Protein AF-A0A1T5MME4-F1 (afdb_monomer_lite)

Secondary structure (DSSP, 8-state):
-HHHHHHHHHHHHHHHHHHHHTSTTTHHHHHHHHHHHHHHHHHHHHHHHHHTTHHHHHHHHHHHHHHT-

pLDDT: mean 78.89, std 7.49, range [57.19, 90.06]

Radius of gyration: 15.35 Å; chains: 1; bounding box: 33×30×35 Å

Organism: NCBI:txid36842

Sequence (69 aa):
MRKMISCLLFIAAGVVCFYFAFQEGTNAALGIPLTIVGALSFGLGIYKSWRDGILKSLLDFLLDFLVWL

Structure (mmCIF, N/CA/C/O backbone):
data_AF-A0A1T5MME4-F1
#
_entry.id   AF-A0A1T5MME4-F1
#
loop_
_atom_site.group_PDB
_atom_site.id
_atom_site.type_symbol
_atom_site.label_atom_id
_atom_site.label_alt_id
_atom_site.label_comp_id
_atom_site.label_asym_id
_atom_site.label_entity_id
_atom_site.label_seq_id
_atom_site.pdbx_PDB_ins_code
_atom_site.Cartn_x
_atom_site.Cartn_y
_atom_site.Cartn_z
_atom_site.occupancy
_atom_site.B_iso_or_equiv
_atom_site.auth_seq_id
_atom_site.auth_comp_id
_atom_site.auth_asym_id
_atom_site.auth_atom_id
_atom_site.pdbx_PDB_model_num
ATOM 1 N N . MET A 1 1 ? -18.927 4.269 7.627 1.00 57.19 1 MET A N 1
ATOM 2 C CA . MET A 1 1 ? -19.070 4.243 6.151 1.00 57.19 1 MET A CA 1
ATOM 3 C C . MET A 1 1 ? -18.095 5.183 5.426 1.00 57.19 1 MET A C 1
ATOM 5 O O . MET A 1 1 ? -17.198 4.687 4.761 1.00 57.19 1 MET A O 1
ATOM 9 N N . ARG A 1 2 ? -18.180 6.521 5.568 1.00 57.69 2 ARG A N 1
ATOM 10 C CA . ARG A 1 2 ? -17.368 7.478 4.767 1.00 57.69 2 ARG A CA 1
ATOM 11 C C . ARG A 1 2 ? -15.835 7.338 4.937 1.00 57.69 2 ARG A C 1
ATOM 13 O O . ARG A 1 2 ? -15.096 7.492 3.972 1.00 57.69 2 ARG A O 1
ATOM 20 N N . LYS A 1 3 ? -15.364 6.976 6.138 1.00 64.38 3 LYS A N 1
ATOM 21 C CA . LYS A 1 3 ? -13.936 6.721 6.436 1.00 64.38 3 LYS A CA 1
ATOM 22 C C . LYS A 1 3 ? -13.392 5.438 5.785 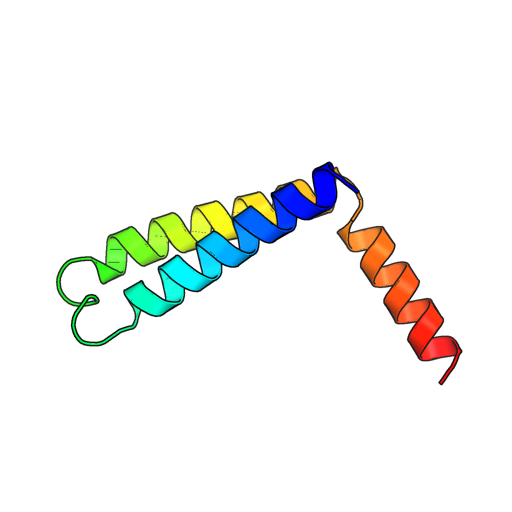1.00 64.38 3 LYS A C 1
ATOM 24 O O . LYS A 1 3 ? -12.248 5.402 5.344 1.00 64.38 3 LYS A O 1
ATOM 29 N N . MET A 1 4 ? -14.249 4.422 5.666 1.00 63.62 4 MET A N 1
ATOM 30 C CA . MET A 1 4 ? -13.912 3.121 5.080 1.00 63.62 4 MET A CA 1
ATOM 31 C C . MET A 1 4 ? -13.702 3.227 3.567 1.00 63.62 4 MET A C 1
ATOM 33 O O . MET A 1 4 ? -12.729 2.695 3.046 1.00 63.62 4 MET A O 1
ATOM 37 N N . ILE A 1 5 ? -14.545 4.014 2.887 1.00 73.25 5 ILE A N 1
ATOM 38 C CA . ILE A 1 5 ? -14.411 4.313 1.452 1.00 73.25 5 ILE A CA 1
ATOM 39 C C . ILE A 1 5 ? -13.088 5.032 1.165 1.00 73.25 5 ILE A C 1
ATOM 41 O O . ILE A 1 5 ? -12.406 4.702 0.201 1.00 73.25 5 ILE A O 1
ATOM 45 N N . SER A 1 6 ? -12.684 5.973 2.025 1.00 72.12 6 SER A N 1
ATOM 46 C CA . SER A 1 6 ? -11.397 6.658 1.867 1.00 72.12 6 SER A CA 1
ATOM 47 C C . SER A 1 6 ? -10.212 5.697 2.015 1.00 72.12 6 SER A C 1
ATOM 49 O O . SER A 1 6 ? -9.296 5.770 1.204 1.00 72.12 6 SER A O 1
ATOM 51 N N . CYS A 1 7 ? -10.234 4.765 2.976 1.00 73.94 7 CYS A N 1
ATOM 52 C CA . CYS A 1 7 ? -9.172 3.757 3.113 1.00 73.94 7 CYS A CA 1
ATOM 53 C C . CYS A 1 7 ? -9.106 2.814 1.904 1.00 73.94 7 CYS A C 1
ATOM 55 O O . CYS A 1 7 ? -8.021 2.565 1.385 1.00 73.94 7 CYS A O 1
ATOM 57 N N . LEU A 1 8 ? -10.260 2.346 1.420 1.00 76.75 8 LEU A N 1
ATOM 58 C CA . LEU A 1 8 ? -10.358 1.513 0.219 1.00 76.75 8 LEU A CA 1
ATOM 59 C C . LEU A 1 8 ? -9.818 2.223 -1.027 1.00 76.75 8 LEU A C 1
ATOM 61 O O . LEU A 1 8 ? -9.110 1.603 -1.812 1.00 76.75 8 LEU A O 1
ATOM 65 N N . LEU A 1 9 ? -10.086 3.522 -1.180 1.00 81.75 9 LEU A N 1
ATOM 66 C CA . LEU A 1 9 ? -9.549 4.324 -2.282 1.00 81.75 9 LEU A CA 1
ATOM 67 C C . LEU A 1 9 ? -8.018 4.415 -2.246 1.00 81.75 9 LEU A C 1
ATOM 69 O O . LEU A 1 9 ? -7.387 4.278 -3.289 1.00 81.75 9 LEU A O 1
ATOM 73 N N . PHE A 1 10 ? -7.413 4.598 -1.067 1.00 81.25 10 PHE A N 1
ATOM 74 C CA . PHE A 1 10 ? -5.950 4.619 -0.930 1.00 81.25 10 PHE A CA 1
ATOM 75 C C . PHE A 1 10 ? -5.313 3.266 -1.260 1.00 81.25 10 PHE A C 1
ATOM 77 O O . PHE A 1 10 ? -4.294 3.216 -1.946 1.00 81.25 10 PHE A O 1
ATOM 84 N N . ILE A 1 11 ? -5.935 2.172 -0.817 1.00 83.12 11 ILE A N 1
ATOM 85 C CA . ILE A 1 11 ? -5.480 0.810 -1.116 1.00 83.12 11 ILE A CA 1
ATOM 86 C C . ILE A 1 11 ? -5.599 0.528 -2.619 1.00 83.12 11 ILE A C 1
ATOM 88 O O . ILE A 1 11 ? -4.637 0.072 -3.231 1.00 83.12 11 ILE A O 1
ATOM 92 N N . ALA A 1 12 ? -6.741 0.853 -3.229 1.00 83.88 12 ALA A N 1
ATOM 93 C CA . ALA A 1 12 ? -6.964 0.671 -4.660 1.00 83.88 12 ALA A CA 1
ATOM 94 C C . ALA A 1 12 ? -5.987 1.505 -5.503 1.00 83.88 12 ALA A C 1
ATOM 96 O O . ALA A 1 12 ? -5.415 0.987 -6.458 1.00 83.88 12 ALA A O 1
ATOM 97 N N . ALA A 1 13 ? -5.734 2.760 -5.121 1.00 84.69 13 ALA A N 1
ATOM 98 C CA . ALA A 1 13 ? -4.739 3.604 -5.779 1.00 84.69 13 ALA A CA 1
ATOM 99 C C . ALA A 1 13 ? -3.333 2.985 -5.713 1.00 84.69 13 ALA A C 1
ATOM 101 O O . ALA A 1 13 ? -2.646 2.933 -6.730 1.00 84.69 13 ALA A O 1
ATOM 102 N N . GLY A 1 14 ? -2.938 2.442 -4.556 1.00 84.06 14 GLY A N 1
ATOM 103 C CA . GLY A 1 14 ? -1.663 1.739 -4.406 1.00 84.06 14 GLY A CA 1
ATOM 104 C C . GLY A 1 14 ? -1.549 0.509 -5.308 1.00 84.06 14 GLY A C 1
ATOM 105 O O . GLY A 1 14 ? -0.535 0.335 -5.981 1.00 84.06 14 GLY A O 1
ATOM 106 N N . VAL A 1 15 ? -2.606 -0.305 -5.398 1.00 86.00 15 VAL A N 1
ATOM 107 C CA . VAL A 1 15 ? -2.653 -1.485 -6.282 1.00 86.00 15 VAL A CA 1
ATOM 108 C C . VAL A 1 15 ? -2.532 -1.087 -7.754 1.00 86.00 15 VAL A C 1
ATOM 110 O O . VAL A 1 15 ? -1.788 -1.723 -8.496 1.00 86.00 15 VAL A O 1
ATOM 113 N N . VAL A 1 16 ? -3.203 -0.013 -8.175 1.00 86.56 16 VAL A N 1
ATOM 114 C CA . VAL A 1 16 ? -3.098 0.510 -9.545 1.00 86.56 16 VAL A CA 1
ATOM 115 C C . VAL A 1 16 ? -1.680 1.010 -9.830 1.00 86.56 16 VAL A C 1
ATOM 117 O O . VAL A 1 16 ? -1.123 0.697 -10.881 1.00 86.56 16 VAL A O 1
ATOM 120 N N . CYS A 1 17 ? -1.054 1.725 -8.892 1.00 84.56 17 CYS A N 1
ATOM 121 C CA . CYS A 1 17 ? 0.341 2.146 -9.027 1.00 84.56 17 CYS A CA 1
ATOM 122 C C . CYS A 1 17 ? 1.286 0.950 -9.183 1.00 84.56 17 CYS A C 1
ATOM 124 O O . CYS A 1 17 ? 2.134 0.975 -10.071 1.00 84.56 17 CYS A O 1
ATOM 126 N N . PHE A 1 18 ? 1.118 -0.112 -8.389 1.00 83.00 18 PHE A N 1
ATOM 127 C CA . PHE A 1 18 ? 1.912 -1.333 -8.539 1.00 83.00 18 PHE A CA 1
ATOM 128 C C . PHE A 1 18 ? 1.650 -2.038 -9.872 1.00 83.00 18 PHE A C 1
ATOM 130 O O . PHE A 1 18 ? 2.598 -2.455 -10.529 1.00 83.00 18 PHE A O 1
ATOM 137 N N . TYR A 1 19 ? 0.395 -2.119 -10.316 1.00 85.94 19 TYR A N 1
ATOM 138 C CA . TYR A 1 19 ? 0.046 -2.712 -11.607 1.00 85.94 19 TYR A CA 1
ATOM 139 C C . TYR A 1 19 ? 0.802 -2.042 -12.763 1.00 85.94 19 TYR A C 1
ATOM 141 O O . TYR A 1 19 ? 1.447 -2.721 -13.559 1.00 85.94 19 TYR A O 1
ATOM 149 N N . PHE A 1 20 ? 0.802 -0.707 -12.811 1.00 83.56 20 PHE A N 1
ATOM 150 C CA . PHE A 1 20 ? 1.545 0.034 -13.831 1.00 83.56 20 PHE A CA 1
ATOM 151 C C . PHE A 1 20 ? 3.061 -0.010 -13.623 1.00 83.56 20 PHE A C 1
ATOM 153 O O . PHE A 1 20 ? 3.795 0.005 -14.612 1.00 83.56 20 PHE A O 1
ATOM 160 N N . ALA A 1 21 ? 3.535 -0.087 -12.373 1.00 81.25 21 ALA A N 1
ATOM 161 C CA . ALA A 1 21 ? 4.958 -0.190 -12.057 1.00 81.25 21 ALA A CA 1
ATOM 162 C C . ALA A 1 21 ? 5.596 -1.439 -12.677 1.00 81.25 21 ALA A C 1
ATOM 164 O O . ALA A 1 21 ? 6.693 -1.350 -13.214 1.00 81.25 21 ALA A O 1
ATOM 165 N N . PHE A 1 22 ? 4.904 -2.580 -12.634 1.00 79.38 22 PHE A N 1
ATOM 166 C CA . PHE A 1 22 ? 5.415 -3.856 -13.146 1.00 79.38 22 PHE A CA 1
ATOM 167 C C . PHE A 1 22 ? 5.035 -4.141 -14.603 1.00 79.38 22 PHE A C 1
ATOM 169 O O . PHE A 1 22 ? 5.456 -5.152 -15.159 1.00 79.38 22 PHE A O 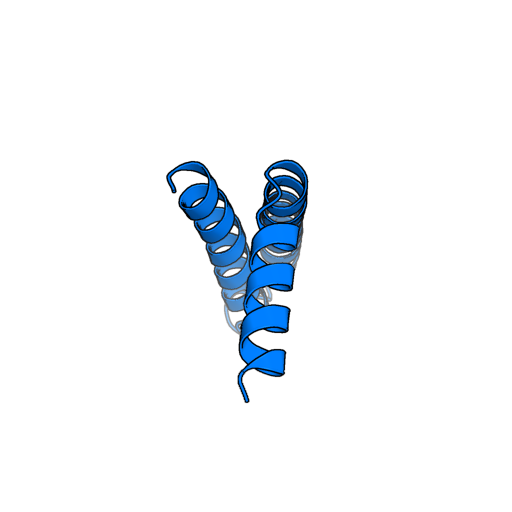1
ATOM 176 N N . GLN A 1 23 ? 4.272 -3.256 -15.244 1.00 84.69 23 GLN A N 1
ATOM 177 C CA . GLN A 1 23 ? 3.924 -3.399 -16.651 1.00 84.69 23 GLN A CA 1
ATOM 178 C C . GLN A 1 23 ? 5.149 -3.106 -17.533 1.00 84.69 23 GLN A C 1
ATOM 180 O O . GLN A 1 23 ? 5.804 -2.073 -17.382 1.00 84.69 23 GLN A O 1
ATOM 185 N N . GLU A 1 24 ? 5.450 -4.006 -18.474 1.00 70.12 24 GLU A N 1
ATOM 186 C CA . GLU A 1 24 ? 6.708 -4.026 -19.245 1.00 70.12 24 GLU A CA 1
ATOM 187 C C . GLU A 1 24 ? 7.026 -2.708 -19.976 1.00 70.12 24 GLU A C 1
ATOM 189 O O . GLU A 1 24 ? 8.191 -2.337 -20.096 1.00 70.12 24 GLU A O 1
ATOM 194 N N . GLY A 1 25 ? 6.005 -1.953 -20.398 1.00 71.56 25 GLY A N 1
ATOM 195 C CA . GLY A 1 25 ? 6.179 -0.659 -21.073 1.00 71.56 25 GLY A CA 1
ATOM 196 C C . GLY A 1 25 ? 6.454 0.534 -20.145 1.00 71.56 25 GLY A C 1
ATOM 197 O O . GLY A 1 25 ? 7.092 1.498 -20.560 1.00 71.56 25 GLY A O 1
ATOM 198 N N . THR A 1 26 ? 6.002 0.488 -18.891 1.00 67.12 26 THR A N 1
ATOM 199 C CA . THR A 1 26 ? 6.120 1.597 -17.920 1.00 67.12 26 THR A CA 1
ATOM 200 C C . THR A 1 26 ? 7.275 1.402 -16.940 1.00 67.12 26 THR A C 1
ATOM 202 O O . THR A 1 26 ? 7.772 2.378 -16.375 1.00 67.12 26 THR A O 1
ATOM 205 N N . ASN A 1 27 ? 7.734 0.162 -16.754 1.00 72.06 27 ASN A N 1
ATOM 206 C CA . ASN A 1 27 ? 8.724 -0.197 -15.740 1.00 72.06 27 ASN A CA 1
ATOM 207 C C . ASN A 1 27 ? 10.095 0.469 -15.987 1.00 72.06 27 ASN A C 1
ATOM 209 O O . ASN A 1 27 ? 10.723 0.970 -15.056 1.00 72.06 27 ASN A O 1
ATOM 213 N N . ALA A 1 28 ? 10.513 0.582 -17.253 1.00 69.19 28 ALA A N 1
ATOM 214 C CA . ALA A 1 28 ? 11.819 1.127 -17.639 1.00 69.19 28 ALA A CA 1
ATOM 215 C C . ALA A 1 28 ? 12.012 2.625 -17.319 1.00 69.19 28 ALA A C 1
ATOM 217 O O . ALA A 1 28 ? 13.144 3.071 -17.155 1.00 69.19 28 ALA A O 1
ATOM 218 N N . ALA A 1 29 ? 10.924 3.397 -17.221 1.00 75.56 29 ALA A N 1
ATOM 219 C CA . ALA A 1 29 ? 10.974 4.843 -16.978 1.00 75.56 29 ALA A CA 1
ATOM 220 C C . ALA A 1 29 ? 10.313 5.255 -15.656 1.00 75.56 29 ALA A C 1
ATOM 222 O O . ALA A 1 29 ? 10.781 6.172 -14.984 1.00 75.56 29 ALA A O 1
ATOM 223 N N . LEU A 1 30 ? 9.221 4.587 -15.276 1.00 77.62 30 LEU A N 1
ATOM 224 C CA . LEU A 1 30 ? 8.380 4.971 -14.143 1.00 77.62 30 LEU A CA 1
ATOM 225 C C . LEU A 1 30 ? 8.207 3.852 -13.107 1.00 77.62 30 LEU A C 1
ATOM 227 O O . LEU A 1 30 ? 7.547 4.083 -12.098 1.00 77.62 30 LEU A O 1
ATOM 231 N N . GLY A 1 31 ? 8.821 2.679 -13.291 1.00 82.06 31 GLY A N 1
ATOM 232 C CA . GLY A 1 31 ? 8.665 1.536 -12.384 1.00 82.06 31 GLY A CA 1
ATOM 233 C C . GLY A 1 31 ? 9.046 1.857 -10.940 1.00 82.06 31 GLY A C 1
ATOM 234 O O . GLY A 1 31 ? 8.242 1.691 -10.024 1.00 82.06 31 GLY A O 1
ATOM 235 N N . ILE A 1 32 ? 10.244 2.411 -10.733 1.00 83.25 32 ILE A N 1
ATOM 236 C CA . ILE A 1 32 ? 10.739 2.811 -9.406 1.00 83.25 32 ILE A CA 1
ATOM 237 C C . ILE A 1 32 ? 9.830 3.866 -8.744 1.00 83.25 32 ILE A C 1
ATOM 239 O O . ILE A 1 32 ? 9.358 3.614 -7.632 1.00 83.25 32 ILE A O 1
ATOM 243 N N . PRO A 1 33 ? 9.522 5.022 -9.374 1.00 86.06 33 PRO A N 1
ATOM 244 C CA . PRO A 1 33 ? 8.663 6.021 -8.739 1.00 86.06 33 PRO A CA 1
ATOM 245 C C . PRO A 1 33 ? 7.229 5.520 -8.511 1.00 86.06 33 PRO A C 1
ATOM 247 O O . PRO A 1 33 ? 6.668 5.790 -7.449 1.00 86.06 33 PRO A O 1
ATOM 250 N N . LEU A 1 34 ? 6.650 4.737 -9.431 1.00 85.56 34 LEU A N 1
ATOM 251 C CA . LEU A 1 34 ? 5.327 4.125 -9.240 1.00 85.56 34 LEU A CA 1
ATOM 252 C C . LEU A 1 34 ? 5.321 3.133 -8.071 1.00 85.56 34 LEU A C 1
ATOM 254 O O . LEU A 1 34 ? 4.357 3.103 -7.311 1.00 85.56 34 LEU A O 1
ATOM 258 N N . THR A 1 35 ? 6.403 2.378 -7.876 1.00 86.94 35 THR A N 1
ATOM 259 C CA . THR A 1 35 ? 6.547 1.447 -6.745 1.00 86.94 35 THR A CA 1
ATOM 260 C C . THR A 1 35 ? 6.616 2.198 -5.415 1.00 86.94 35 THR A C 1
ATOM 262 O O . THR A 1 35 ? 5.949 1.815 -4.457 1.00 86.94 35 THR A O 1
ATOM 265 N N . ILE A 1 36 ? 7.373 3.299 -5.347 1.00 88.44 36 ILE A N 1
ATOM 266 C CA . ILE A 1 36 ? 7.488 4.126 -4.135 1.00 88.44 36 ILE A CA 1
ATOM 267 C C . ILE A 1 36 ? 6.136 4.766 -3.790 1.00 88.44 36 ILE A C 1
ATOM 269 O O . ILE A 1 36 ? 5.681 4.681 -2.648 1.00 88.44 36 ILE A O 1
ATOM 273 N N . VAL A 1 37 ? 5.464 5.371 -4.773 1.00 89.50 37 VAL A N 1
ATOM 274 C CA . VAL A 1 37 ? 4.142 5.990 -4.581 1.00 89.50 37 VAL A CA 1
ATOM 275 C C . VAL A 1 37 ? 3.092 4.936 -4.218 1.00 89.50 37 VAL A C 1
ATOM 277 O O . VAL A 1 37 ? 2.286 5.160 -3.310 1.00 89.50 37 VAL A O 1
ATOM 280 N N . GLY A 1 38 ? 3.131 3.769 -4.861 1.00 87.88 38 GLY A N 1
ATOM 281 C CA . GLY A 1 38 ? 2.282 2.622 -4.545 1.00 87.88 38 GLY A CA 1
ATOM 282 C C . GLY A 1 38 ? 2.471 2.142 -3.107 1.00 87.88 38 GLY A C 1
ATOM 283 O O . GLY A 1 38 ? 1.499 1.996 -2.372 1.00 87.88 38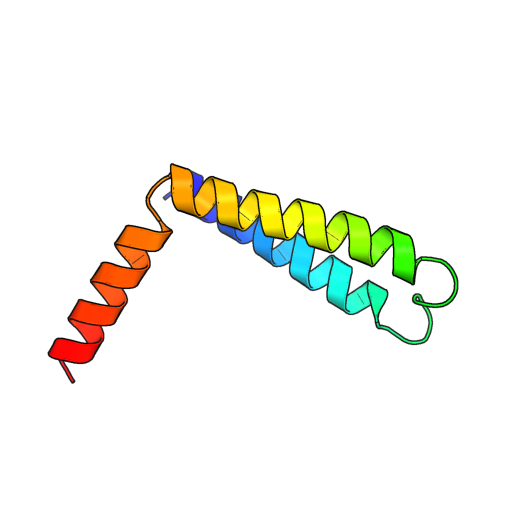 GLY A O 1
ATOM 284 N N . ALA A 1 39 ? 3.717 1.996 -2.653 1.00 88.81 39 ALA A N 1
ATOM 285 C CA . ALA A 1 39 ? 4.026 1.566 -1.291 1.00 88.81 39 ALA A CA 1
ATOM 286 C C . ALA A 1 39 ? 3.575 2.583 -0.234 1.00 88.81 39 ALA A C 1
ATOM 288 O O . ALA A 1 39 ? 2.986 2.198 0.776 1.00 88.81 39 ALA A O 1
ATOM 289 N N . LEU A 1 40 ? 3.792 3.881 -0.471 1.00 90.06 40 LEU A N 1
ATOM 290 C CA . LEU A 1 40 ? 3.359 4.938 0.446 1.00 90.06 40 LEU A CA 1
ATOM 291 C C . LEU A 1 40 ? 1.833 5.027 0.538 1.00 90.06 40 LEU A C 1
ATOM 293 O O . LEU A 1 40 ? 1.285 5.094 1.636 1.00 90.06 40 LEU A O 1
ATOM 297 N N . SER A 1 41 ? 1.138 5.001 -0.599 1.00 87.12 41 SER A N 1
ATOM 298 C CA . SER A 1 41 ? -0.329 5.048 -0.637 1.00 87.12 41 SER A CA 1
ATOM 299 C C . SER A 1 41 ? -0.962 3.809 0.001 1.00 87.12 41 SER A C 1
ATOM 301 O O . SER A 1 41 ? -1.882 3.943 0.812 1.00 87.12 41 SER A O 1
ATOM 303 N N . PHE A 1 42 ? -0.420 2.620 -0.268 1.00 84.62 42 PHE A N 1
ATOM 304 C CA . PHE A 1 42 ? -0.867 1.370 0.343 1.00 84.62 42 PHE A CA 1
ATOM 305 C C . PHE A 1 42 ? -0.596 1.343 1.855 1.00 84.62 42 PHE A C 1
ATOM 307 O O . PHE A 1 42 ?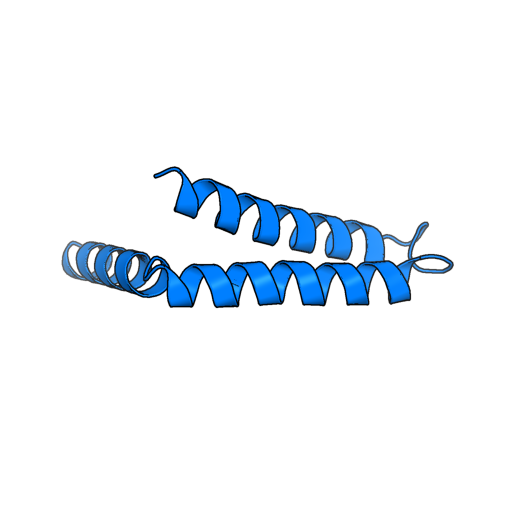 -1.489 1.025 2.643 1.00 84.62 42 PHE A O 1
ATOM 314 N N . GLY A 1 43 ? 0.598 1.764 2.281 1.00 85.81 43 GLY A N 1
ATOM 315 C CA . GLY A 1 43 ? 0.970 1.875 3.691 1.00 85.81 43 GLY A CA 1
ATOM 316 C C . GLY A 1 43 ? 0.092 2.866 4.457 1.00 85.81 43 GLY A C 1
ATOM 317 O O . GLY A 1 43 ? -0.384 2.551 5.547 1.00 85.81 43 GLY A O 1
ATOM 318 N N . LEU A 1 44 ? -0.207 4.030 3.871 1.00 85.75 44 LEU A N 1
ATOM 319 C CA . LEU A 1 44 ? -1.147 5.001 4.441 1.00 85.75 44 LEU A CA 1
ATOM 320 C C . LEU A 1 44 ? -2.573 4.445 4.515 1.00 85.75 44 LEU A C 1
ATOM 322 O O . LEU A 1 44 ? -3.257 4.666 5.515 1.00 85.75 44 LEU A O 1
ATOM 326 N N . GLY A 1 45 ? -3.010 3.702 3.495 1.00 83.38 45 GLY A N 1
ATOM 327 C CA . GLY A 1 45 ? -4.297 3.010 3.484 1.00 83.38 45 GLY A CA 1
ATOM 328 C C . GLY A 1 45 ? -4.425 2.009 4.634 1.00 83.38 45 GLY A C 1
ATOM 329 O O . GLY A 1 45 ? -5.413 2.047 5.369 1.00 83.38 45 GLY A O 1
ATOM 330 N N . ILE A 1 46 ? -3.402 1.177 4.855 1.00 82.88 46 ILE A N 1
ATOM 331 C CA . ILE A 1 46 ? -3.354 0.215 5.968 1.00 82.88 46 ILE A CA 1
ATOM 332 C C . ILE A 1 46 ? -3.281 0.934 7.315 1.00 82.88 46 ILE A C 1
ATOM 334 O O . ILE A 1 46 ? -4.067 0.631 8.211 1.00 82.88 46 ILE A O 1
ATOM 338 N N . TYR A 1 47 ? -2.381 1.908 7.464 1.00 83.31 47 TYR A N 1
ATOM 339 C CA . TYR A 1 47 ? -2.209 2.647 8.715 1.00 83.31 47 TYR A CA 1
ATOM 340 C C . TYR A 1 47 ? -3.501 3.354 9.133 1.00 83.31 47 TYR A C 1
ATOM 342 O O . TYR A 1 47 ? -3.921 3.281 10.289 1.00 83.31 47 TYR A O 1
ATOM 350 N N . LYS A 1 48 ? -4.180 3.998 8.178 1.00 81.25 48 LYS A N 1
ATOM 351 C CA . LYS A 1 48 ? -5.466 4.652 8.414 1.00 81.25 48 LYS A CA 1
ATOM 352 C C . LYS A 1 48 ? -6.564 3.638 8.737 1.00 81.25 48 LYS A C 1
ATOM 354 O O . LYS A 1 48 ? -7.319 3.865 9.676 1.00 81.25 48 LYS A O 1
ATOM 359 N N . SER A 1 49 ? -6.596 2.504 8.035 1.00 79.88 49 SER A N 1
ATOM 360 C CA . SER A 1 49 ? -7.526 1.400 8.304 1.00 79.88 49 SER A CA 1
ATOM 361 C C . SER A 1 49 ? -7.359 0.826 9.717 1.00 79.88 49 SER A C 1
ATOM 363 O O . SER A 1 49 ? -8.345 0.534 10.398 1.00 79.88 49 SER A O 1
ATOM 365 N N . TRP A 1 50 ? -6.119 0.735 10.205 1.00 80.94 50 TRP A N 1
ATOM 366 C CA . TRP A 1 50 ? -5.826 0.333 11.578 1.00 80.94 50 TRP A CA 1
ATOM 367 C C . TRP A 1 50 ? -6.268 1.395 12.595 1.00 80.94 50 TRP A C 1
ATOM 3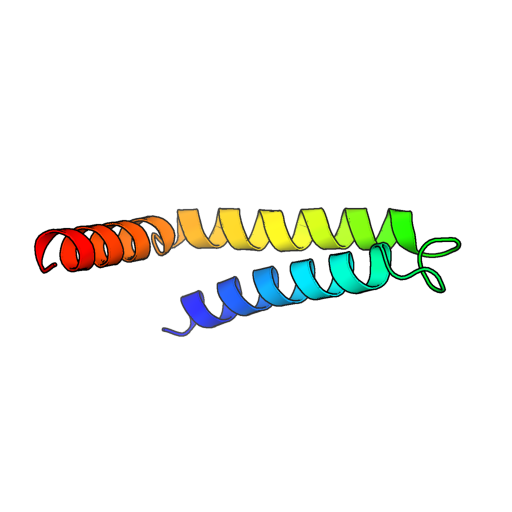69 O O . TRP A 1 50 ? -6.988 1.070 13.539 1.00 80.94 50 TRP A O 1
ATOM 379 N N . ARG A 1 51 ? -5.919 2.672 12.379 1.00 80.12 51 ARG A N 1
ATOM 380 C CA . ARG A 1 51 ? -6.320 3.801 13.246 1.00 80.12 51 ARG A CA 1
ATOM 381 C C . ARG A 1 51 ? -7.832 3.978 13.356 1.00 80.12 51 ARG A C 1
ATOM 383 O O . ARG A 1 51 ? -8.315 4.322 14.429 1.00 80.12 51 ARG A O 1
ATOM 390 N N . ASP A 1 52 ? -8.564 3.746 12.271 1.00 79.19 52 ASP A N 1
ATOM 391 C CA . ASP A 1 52 ? -10.027 3.827 12.243 1.00 79.19 52 ASP A CA 1
ATOM 392 C C . ASP A 1 52 ? -10.711 2.539 12.749 1.00 79.19 52 ASP A C 1
ATOM 394 O O . ASP A 1 52 ? -11.939 2.469 12.763 1.00 79.19 52 ASP A O 1
ATOM 398 N N . GLY A 1 53 ? -9.949 1.521 13.174 1.00 74.88 53 GLY A N 1
ATOM 399 C CA . GLY A 1 53 ? -10.482 0.267 13.718 1.00 74.88 53 GLY A CA 1
ATOM 400 C C . GLY A 1 53 ? -11.155 -0.642 12.682 1.00 74.88 53 GLY A C 1
ATOM 401 O O . GLY A 1 53 ? -11.750 -1.652 13.052 1.00 74.88 53 GLY A O 1
ATOM 402 N N . ILE A 1 54 ? -11.038 -0.324 11.389 1.00 75.38 54 ILE A N 1
ATOM 403 C CA . ILE A 1 54 ? -11.639 -1.090 10.286 1.00 75.38 54 ILE A CA 1
ATOM 404 C C . ILE A 1 54 ? -11.035 -2.493 10.230 1.00 75.38 54 ILE A C 1
ATOM 406 O O . ILE A 1 54 ? -11.756 -3.460 10.032 1.00 75.38 54 ILE A O 1
ATOM 410 N N . LEU A 1 55 ? -9.726 -2.609 10.463 1.00 68.56 55 LEU A N 1
ATOM 411 C CA . LEU A 1 55 ? -9.015 -3.890 10.495 1.00 68.56 55 LEU A CA 1
ATOM 412 C C . LEU A 1 55 ? -9.540 -4.813 11.602 1.00 68.56 55 LEU A C 1
ATOM 414 O O . LEU A 1 55 ? -9.694 -6.008 11.382 1.00 68.56 55 LEU A O 1
ATOM 418 N N . LYS A 1 56 ? -9.881 -4.241 12.764 1.00 72.94 56 LYS A N 1
ATOM 419 C CA . LYS A 1 56 ? -10.486 -4.977 13.877 1.00 72.94 56 LYS A CA 1
ATOM 420 C C . LYS A 1 56 ? -11.913 -5.409 13.537 1.00 72.94 56 LYS A C 1
ATOM 422 O O . LYS A 1 56 ? -12.245 -6.568 13.696 1.00 72.94 56 LYS A O 1
ATOM 427 N N . SER A 1 57 ? -12.703 -4.504 12.958 1.00 71.69 57 SER A N 1
ATOM 428 C CA . SER A 1 57 ? -14.070 -4.797 12.512 1.00 71.69 57 SER A CA 1
ATOM 429 C C . SER A 1 57 ? -14.137 -5.835 11.383 1.00 71.69 57 SER A C 1
ATOM 431 O O . SER A 1 57 ? -15.081 -6.614 11.342 1.00 71.69 57 SER A O 1
ATOM 433 N N . LEU A 1 58 ? -13.165 -5.847 10.465 1.00 74.00 58 LEU A N 1
ATOM 434 C CA . LEU A 1 58 ? -13.039 -6.867 9.421 1.00 74.00 58 LEU A CA 1
ATOM 435 C C . LEU A 1 58 ? -12.623 -8.216 10.005 1.00 74.00 58 LEU A C 1
ATOM 437 O O . LEU A 1 58 ? -13.136 -9.238 9.567 1.00 74.00 58 LEU A O 1
ATOM 441 N N . LEU A 1 59 ? -11.704 -8.216 10.974 1.00 76.94 59 LEU A N 1
ATOM 442 C CA . LEU A 1 59 ? -11.269 -9.431 11.654 1.00 76.94 59 LEU A CA 1
ATOM 443 C C . LEU A 1 59 ? -12.410 -10.045 12.470 1.00 76.94 59 LEU A C 1
ATOM 445 O O . LEU A 1 59 ? -12.643 -11.239 12.337 1.00 76.94 59 LEU A O 1
ATOM 449 N N . ASP A 1 60 ? -13.142 -9.234 13.239 1.00 77.25 60 ASP A N 1
ATOM 450 C CA . ASP A 1 60 ? -14.321 -9.675 13.993 1.00 77.25 60 ASP A CA 1
ATOM 451 C C . ASP A 1 60 ? -15.379 -10.258 13.042 1.00 77.25 60 ASP A C 1
ATOM 453 O O . ASP A 1 60 ? -15.840 -11.372 13.256 1.00 77.25 60 ASP A O 1
ATOM 457 N N . PHE A 1 61 ? -15.675 -9.582 11.923 1.00 79.81 61 PHE A N 1
ATOM 458 C CA . PHE A 1 61 ? -16.606 -10.095 10.911 1.00 79.81 61 PHE A CA 1
ATOM 459 C C . PHE A 1 61 ? -16.150 -11.423 10.288 1.00 79.81 61 PHE A C 1
ATOM 461 O O . PHE A 1 61 ? -16.962 -12.314 10.053 1.00 79.81 61 PHE A O 1
ATOM 468 N N . LEU A 1 62 ? -14.856 -11.563 9.995 1.00 82.62 62 LEU A N 1
ATOM 469 C CA . LEU A 1 62 ? -14.307 -12.780 9.399 1.00 82.62 62 LEU A CA 1
ATOM 470 C C . LEU A 1 62 ? -14.306 -13.944 10.397 1.00 82.62 62 LEU A C 1
ATOM 472 O O . LEU A 1 62 ? -14.541 -15.083 10.005 1.00 82.62 62 LEU A O 1
ATOM 476 N N . LEU A 1 63 ? -14.062 -13.651 11.676 1.00 81.81 63 LEU A N 1
ATOM 477 C CA . LEU A 1 63 ? -14.122 -14.621 12.761 1.00 81.81 63 LEU A CA 1
ATOM 478 C C . LEU A 1 63 ? -15.565 -15.072 13.013 1.00 81.81 63 LEU A C 1
ATOM 480 O O . LEU A 1 63 ? -15.804 -16.270 13.103 1.00 81.81 63 LEU A O 1
ATOM 484 N N . ASP A 1 64 ? -16.523 -14.141 13.031 1.00 79.81 64 ASP A N 1
ATOM 485 C CA . ASP A 1 64 ? -17.955 -14.451 13.102 1.00 79.81 64 ASP A CA 1
ATOM 486 C C . ASP A 1 64 ? -18.397 -15.311 11.913 1.00 79.81 64 ASP A C 1
ATOM 488 O O .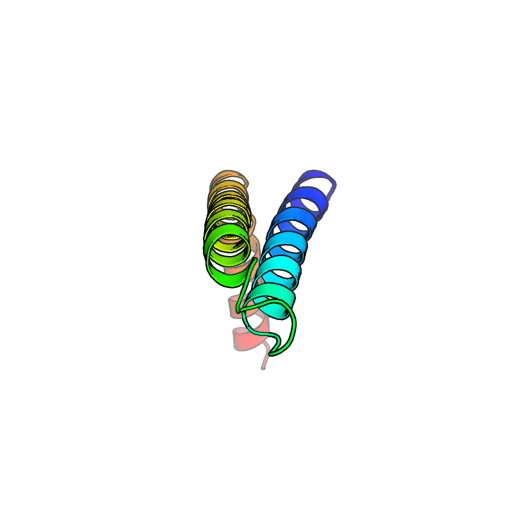 ASP A 1 64 ? -19.080 -16.313 12.097 1.00 79.81 64 ASP A O 1
ATOM 492 N N . PHE A 1 65 ? -17.968 -14.974 10.693 1.00 78.19 65 PHE A N 1
ATOM 493 C CA . PHE A 1 65 ? -18.271 -15.765 9.500 1.00 78.19 65 PHE A CA 1
ATOM 494 C C . PHE A 1 65 ? -17.683 -17.181 9.570 1.00 78.19 65 PHE A C 1
ATOM 496 O O . PHE A 1 65 ? -18.343 -18.135 9.171 1.00 78.19 65 PHE A O 1
ATOM 503 N N . LEU A 1 66 ? -16.461 -17.329 10.091 1.00 78.88 66 LEU A N 1
ATOM 504 C CA . LEU A 1 66 ? -15.801 -18.625 10.247 1.00 78.88 66 LEU A CA 1
ATOM 505 C C . LEU A 1 66 ? -16.439 -19.479 11.351 1.00 78.88 66 LEU A C 1
ATOM 507 O O . LEU A 1 66 ? -16.498 -20.691 11.211 1.00 78.88 66 LEU A O 1
ATOM 511 N N . VAL A 1 67 ? -16.922 -18.866 12.435 1.00 80.62 67 VAL A N 1
ATOM 512 C CA . VAL A 1 67 ? -17.681 -19.556 13.495 1.00 80.62 67 VAL A CA 1
ATOM 513 C C . VAL A 1 67 ? -19.055 -20.014 12.995 1.00 80.62 67 VAL A C 1
ATOM 515 O O . VAL A 1 67 ? -19.617 -20.968 13.527 1.00 80.62 67 VAL A O 1
ATOM 518 N N . TRP A 1 68 ? -19.606 -19.337 11.987 1.00 66.94 68 TRP A N 1
ATOM 519 C CA . TRP A 1 68 ? -20.905 -19.660 11.398 1.00 66.94 68 TRP A CA 1
ATOM 520 C C . TRP A 1 68 ? -20.850 -20.727 10.287 1.00 66.94 68 TRP A C 1
ATOM 522 O O . TRP A 1 68 ? -21.908 -21.171 9.837 1.00 66.94 68 TRP A O 1
ATOM 532 N N . LEU A 1 69 ? -19.650 -21.123 9.842 1.00 64.44 69 LEU A N 1
ATOM 533 C CA . LEU A 1 69 ? -19.401 -22.150 8.820 1.00 64.44 69 LEU A CA 1
ATOM 534 C C . LEU A 1 69 ? -19.096 -23.512 9.464 1.00 64.44 69 LEU A C 1
ATOM 536 O O . LEU A 1 69 ? -19.623 -24.523 8.948 1.00 64.44 69 LEU A O 1
#

Foldseek 3Di:
DVLLVVLVVLLVQLVVLQVQLPPPVNVVPCNVVSNVSSCVSNVVSVVSCVVVCVVVVVVVVVVVVVVVD